Protein AF-A0A090VGA9-F1 (afdb_monomer_lite)

InterPro domains:
  IPR014721 Small ribosomal subunit protein uS5 domain 2-type fold, subgroup [G3DSA:3.30.230.10] (3-49)

Foldseek 3Di:
DDKDWDFDKDWPDCVPVVVVVDDTDIDGDPDTDMDDDDDDPDPDDDDDD

Sequence (49 aa):
MKEYFSNGKLLISGEYVVLDGAISLAVPTKYGQSLTVENINEAKIIWRS

Structure (mmCIF, N/CA/C/O backbone):
data_AF-A0A090VGA9-F1
#
_entr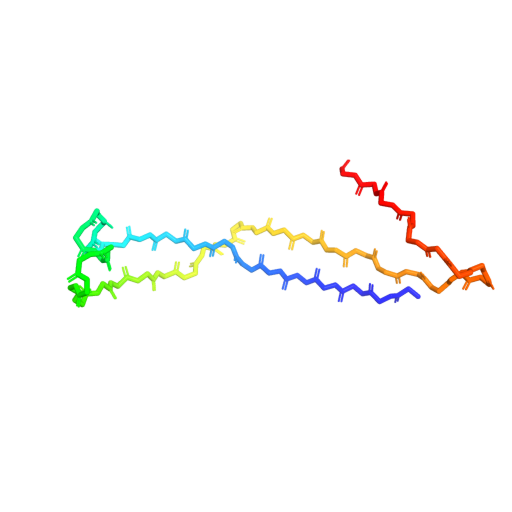y.id   AF-A0A090VGA9-F1
#
loop_
_atom_site.group_PDB
_atom_site.id
_atom_site.type_symbol
_atom_site.label_atom_id
_atom_site.label_alt_id
_atom_site.label_comp_id
_atom_site.label_asym_id
_atom_site.label_entity_id
_atom_site.label_seq_id
_atom_site.pdbx_PDB_ins_code
_atom_site.Cartn_x
_atom_site.Cartn_y
_atom_site.Cartn_z
_atom_site.occupancy
_atom_site.B_iso_or_equiv
_atom_site.auth_seq_id
_atom_site.auth_comp_id
_atom_site.auth_asym_id
_atom_site.auth_atom_id
_atom_site.pdbx_PDB_model_num
ATOM 1 N N . MET A 1 1 ? -7.601 -1.733 20.871 1.00 82.44 1 MET A N 1
ATOM 2 C CA . MET A 1 1 ? -7.006 -0.920 19.798 1.00 82.44 1 MET A CA 1
ATOM 3 C C . MET A 1 1 ? -6.236 -1.866 18.890 1.00 82.44 1 MET A C 1
ATOM 5 O O . MET A 1 1 ? -5.389 -2.594 19.391 1.00 82.44 1 MET A O 1
ATOM 9 N N . LYS A 1 2 ? -6.622 -1.977 17.617 1.00 92.75 2 LYS A N 1
ATOM 10 C CA . LYS A 1 2 ? -5.884 -2.756 16.611 1.00 92.75 2 LYS A CA 1
ATOM 11 C C . LYS A 1 2 ? -5.160 -1.784 15.694 1.00 92.75 2 LYS A C 1
ATOM 13 O O . LYS A 1 2 ? -5.771 -0.819 15.250 1.00 92.75 2 LYS A O 1
ATOM 18 N N . GLU A 1 3 ? -3.898 -2.056 15.411 1.00 96.38 3 GLU A N 1
ATOM 19 C CA . GLU A 1 3 ? -3.072 -1.231 14.536 1.00 96.38 3 GLU A CA 1
ATOM 20 C C . GLU A 1 3 ? -2.745 -1.996 13.259 1.00 96.38 3 GLU A C 1
ATOM 22 O O . GLU A 1 3 ? -2.440 -3.190 13.287 1.00 96.38 3 GLU A O 1
ATOM 27 N N . TYR A 1 4 ? -2.815 -1.292 12.139 1.00 97.44 4 TYR A N 1
ATOM 28 C CA . TYR A 1 4 ? -2.479 -1.796 10.819 1.00 97.44 4 TYR A CA 1
ATOM 29 C C . TYR A 1 4 ? -1.478 -0.843 10.186 1.00 97.44 4 TYR A C 1
ATOM 31 O O . TYR A 1 4 ? -1.671 0.368 10.228 1.00 97.44 4 TYR A O 1
ATOM 39 N N . PHE A 1 5 ? -0.432 -1.381 9.569 1.00 97.50 5 PHE A N 1
ATOM 40 C CA . PHE A 1 5 ? 0.511 -0.607 8.772 1.00 97.50 5 PHE A CA 1
ATOM 41 C C . PHE A 1 5 ? 0.557 -1.166 7.356 1.00 97.50 5 PHE A C 1
ATOM 43 O O . PHE A 1 5 ? 0.602 -2.383 7.162 1.00 97.50 5 PHE A O 1
ATOM 50 N N . SER A 1 6 ? 0.554 -0.278 6.368 1.00 97.50 6 SER A N 1
ATOM 51 C CA . SER A 1 6 ? 0.703 -0.634 4.963 1.00 97.50 6 SER A CA 1
ATOM 52 C C . SER A 1 6 ? 1.829 0.180 4.345 1.00 97.50 6 SER A C 1
ATOM 54 O O . SER A 1 6 ? 1.826 1.410 4.420 1.00 97.50 6 SER A O 1
ATOM 56 N N . ASN 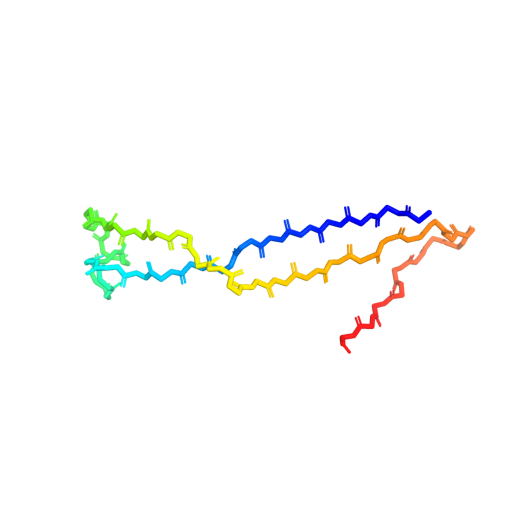A 1 7 ? 2.790 -0.509 3.729 1.00 98.38 7 ASN A N 1
ATOM 57 C CA . ASN A 1 7 ? 3.840 0.138 2.950 1.00 98.38 7 ASN A CA 1
ATOM 58 C C . ASN A 1 7 ? 3.223 0.878 1.757 1.00 98.38 7 ASN A C 1
ATOM 60 O O . ASN A 1 7 ? 2.294 0.380 1.119 1.00 98.38 7 ASN A O 1
ATOM 64 N N . GLY A 1 8 ? 3.792 2.029 1.399 1.00 97.94 8 GLY A N 1
ATOM 65 C CA . GLY A 1 8 ? 3.547 2.610 0.084 1.00 97.94 8 GLY A CA 1
ATOM 66 C C . GLY A 1 8 ? 4.107 1.717 -1.028 1.00 97.94 8 GLY A C 1
ATOM 67 O O . GLY A 1 8 ? 4.802 0.726 -0.779 1.00 97.94 8 GLY A O 1
ATOM 68 N N . LYS A 1 9 ? 3.821 2.075 -2.279 1.00 97.31 9 LYS A N 1
ATOM 69 C CA . LYS A 1 9 ? 4.390 1.405 -3.453 1.00 97.31 9 LYS A CA 1
ATOM 70 C C . LYS A 1 9 ? 5.024 2.426 -4.385 1.00 97.31 9 LYS A C 1
ATOM 72 O O . LYS A 1 9 ? 4.457 3.494 -4.604 1.00 97.31 9 LYS A O 1
ATOM 77 N N . LEU A 1 10 ? 6.165 2.066 -4.956 1.00 97.12 10 LEU A N 1
ATOM 78 C CA . LEU A 1 10 ? 6.824 2.804 -6.025 1.00 97.12 10 LEU A CA 1
ATOM 79 C C . LEU A 1 10 ? 6.798 1.953 -7.290 1.00 97.12 10 LEU A C 1
ATOM 81 O O . LEU A 1 10 ? 7.222 0.798 -7.270 1.00 97.12 10 LEU A O 1
ATOM 85 N N . LEU A 1 11 ? 6.290 2.518 -8.379 1.00 97.12 11 LEU A N 1
ATOM 86 C CA . LEU A 1 11 ? 6.260 1.865 -9.680 1.00 97.12 11 LEU A CA 1
ATOM 87 C C . LEU A 1 11 ? 7.623 2.064 -10.360 1.00 97.12 11 LEU A C 1
ATOM 89 O O . LEU A 1 11 ? 8.099 3.188 -10.456 1.00 97.12 11 LEU A O 1
ATOM 93 N N . ILE A 1 12 ? 8.272 0.972 -10.764 1.00 97.38 12 ILE A N 1
ATOM 94 C CA . ILE A 1 12 ? 9.602 0.966 -11.397 1.00 97.38 12 ILE A CA 1
ATOM 95 C C . ILE A 1 12 ? 9.484 0.886 -12.922 1.00 97.38 12 ILE A C 1
ATOM 97 O O . ILE A 1 12 ? 10.322 1.427 -13.639 1.00 97.38 12 ILE A O 1
ATOM 101 N N . SER A 1 13 ? 8.458 0.199 -13.431 1.00 97.62 13 SER A N 1
ATOM 102 C CA . SER A 1 13 ? 8.213 0.061 -14.867 1.00 97.62 13 SER A CA 1
ATOM 103 C C . SER A 1 13 ? 6.728 -0.084 -15.180 1.00 97.62 13 SER A C 1
ATOM 105 O O . SER A 1 13 ? 5.930 -0.458 -14.319 1.00 97.62 13 SER A O 1
ATOM 107 N N . GLY A 1 14 ? 6.376 0.174 -16.440 1.00 93.19 14 GLY A N 1
ATOM 108 C CA . GLY A 1 14 ? 5.020 -0.021 -16.940 1.00 93.19 14 GLY A CA 1
ATOM 109 C C . GLY A 1 14 ? 4.029 1.048 -16.483 1.00 93.19 14 GLY A C 1
ATOM 110 O O . GLY A 1 14 ? 2.853 0.740 -16.416 1.00 93.19 14 GLY A O 1
ATOM 111 N N . GLU A 1 15 ? 4.484 2.271 -16.175 1.00 93.50 15 GLU A N 1
ATOM 112 C CA . GLU A 1 15 ? 3.694 3.355 -15.564 1.00 93.50 15 GLU A CA 1
ATOM 113 C C . GLU A 1 15 ? 2.286 3.533 -16.134 1.00 93.50 15 GLU A C 1
ATOM 115 O O . GLU A 1 15 ? 1.331 2.979 -15.605 1.00 93.50 15 GLU A O 1
ATOM 120 N N . TYR A 1 16 ? 2.135 4.311 -17.202 1.00 94.69 16 TYR A N 1
ATOM 121 C CA . TYR A 1 16 ? 0.819 4.561 -17.787 1.00 94.69 16 TYR A CA 1
ATOM 122 C C . TYR A 1 16 ? 0.304 3.358 -18.579 1.00 94.69 16 TYR A C 1
ATOM 124 O O . TYR A 1 16 ? -0.897 3.115 -18.621 1.00 94.69 16 TYR A 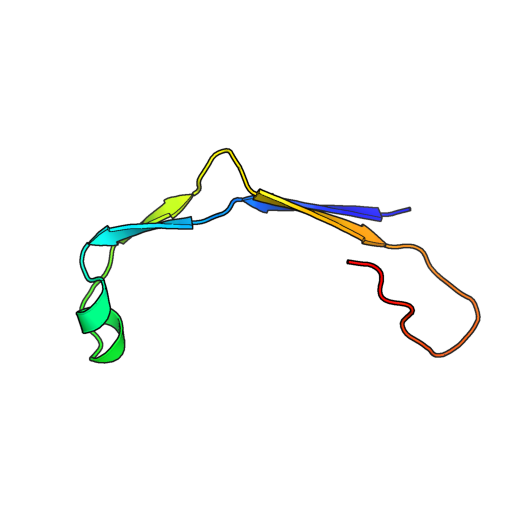O 1
ATOM 132 N N . VAL A 1 17 ? 1.211 2.559 -19.139 1.00 95.94 17 VAL A N 1
ATOM 133 C CA . VAL A 1 17 ? 0.872 1.401 -19.979 1.00 95.94 17 VAL A CA 1
ATOM 134 C C . VAL A 1 17 ? 0.289 0.220 -19.191 1.00 95.94 17 VAL A C 1
ATOM 136 O O . VAL A 1 17 ? -0.312 -0.665 -19.794 1.00 95.94 17 VAL A O 1
ATOM 139 N N . VAL A 1 18 ? 0.402 0.193 -17.853 1.00 96.62 18 VAL A N 1
ATOM 140 C CA . VAL A 1 18 ? -0.307 -0.800 -17.019 1.00 96.62 18 VAL A CA 1
ATOM 141 C C . VAL A 1 18 ? -1.823 -0.676 -17.168 1.00 96.62 18 VAL A C 1
ATOM 143 O O . VAL A 1 18 ? -2.532 -1.672 -17.045 1.00 96.62 18 VAL A O 1
ATOM 146 N N . LEU A 1 19 ? -2.324 0.528 -17.472 1.00 96.50 19 LEU A N 1
ATOM 147 C CA . LEU A 1 19 ? -3.747 0.764 -17.722 1.00 96.50 19 LEU A CA 1
ATOM 148 C C . LEU A 1 19 ? -4.229 0.034 -18.983 1.00 96.50 19 LEU A C 1
ATOM 150 O O . LEU A 1 19 ? -5.388 -0.366 -19.044 1.00 96.50 19 LEU A O 1
ATOM 154 N N . ASP A 1 20 ? -3.320 -0.214 -19.926 1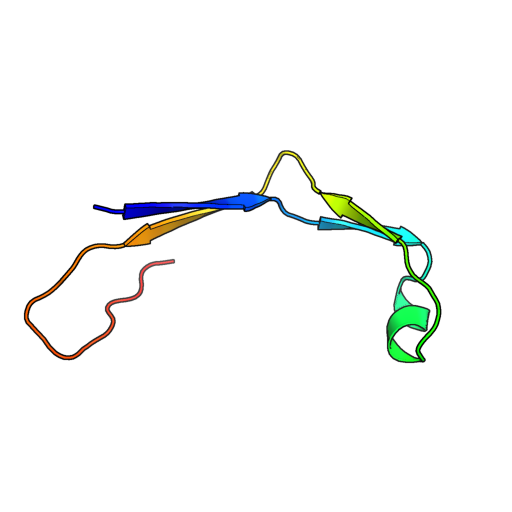.00 97.00 20 ASP A N 1
ATOM 155 C CA . ASP A 1 20 ? -3.570 -0.944 -21.170 1.00 97.00 20 ASP A CA 1
ATOM 156 C C . ASP A 1 20 ? -3.231 -2.446 -21.054 1.00 97.00 20 ASP A C 1
ATOM 158 O O . ASP A 1 20 ? -3.199 -3.168 -22.050 1.00 97.00 20 ASP A O 1
ATOM 162 N N . GLY A 1 21 ? -2.962 -2.941 -19.838 1.00 95.88 21 GLY A N 1
ATOM 163 C CA . GLY A 1 21 ? -2.682 -4.355 -19.566 1.00 95.88 21 GLY A CA 1
ATOM 164 C C . GLY A 1 21 ? -1.221 -4.776 -19.747 1.00 95.88 21 GLY A C 1
ATOM 165 O O . GLY A 1 21 ? -0.924 -5.973 -19.721 1.00 95.88 21 GLY A O 1
ATOM 166 N N . ALA A 1 22 ? -0.293 -3.829 -19.912 1.00 96.81 22 ALA A N 1
ATOM 167 C CA . ALA A 1 22 ? 1.131 -4.148 -19.941 1.00 96.81 22 ALA A CA 1
ATOM 168 C C . ALA A 1 22 ? 1.623 -4.684 -18.583 1.00 96.81 22 ALA A C 1
ATOM 170 O O . ALA A 1 22 ? 1.144 -4.292 -17.517 1.00 96.81 22 ALA A O 1
ATOM 171 N N . ILE A 1 23 ? 2.637 -5.553 -18.617 1.00 97.44 23 ILE A N 1
ATOM 172 C CA . ILE A 1 23 ? 3.312 -6.023 -17.401 1.00 97.44 23 ILE A CA 1
ATOM 173 C C . ILE A 1 23 ? 4.040 -4.840 -16.745 1.00 97.44 23 ILE A C 1
ATOM 175 O O . ILE A 1 23 ? 4.841 -4.161 -17.387 1.00 97.44 23 ILE A O 1
ATOM 179 N N . SER A 1 24 ? 3.792 -4.627 -15.451 1.00 97.38 24 SER A N 1
ATOM 180 C CA . SER A 1 24 ? 4.395 -3.556 -14.645 1.00 97.38 24 SER A CA 1
ATOM 181 C C . SER A 1 24 ? 5.068 -4.111 -13.390 1.00 97.38 24 SER A C 1
ATOM 183 O O . SER A 1 24 ? 4.595 -5.105 -12.832 1.00 97.38 24 SER A O 1
ATOM 185 N N . LEU A 1 25 ? 6.116 -3.446 -12.902 1.00 97.38 25 LEU A N 1
ATOM 186 C CA . LEU A 1 25 ? 6.797 -3.800 -11.655 1.00 97.38 25 LEU A CA 1
ATOM 187 C C . LEU A 1 25 ? 6.673 -2.664 -10.641 1.00 97.38 25 LEU A C 1
ATOM 189 O O . LEU A 1 25 ? 7.116 -1.550 -10.910 1.00 97.38 25 LEU A O 1
ATOM 193 N N . ALA A 1 26 ? 6.152 -2.962 -9.452 1.00 97.50 26 ALA A N 1
ATOM 194 C CA . ALA A 1 26 ? 6.163 -2.056 -8.308 1.00 97.50 26 ALA A CA 1
ATOM 195 C C . ALA A 1 26 ? 6.878 -2.697 -7.116 1.00 97.50 26 ALA A C 1
ATOM 197 O O . ALA A 1 26 ? 6.803 -3.909 -6.917 1.00 97.50 26 ALA A O 1
ATOM 198 N N . VAL A 1 27 ? 7.538 -1.873 -6.306 1.00 97.69 27 VAL A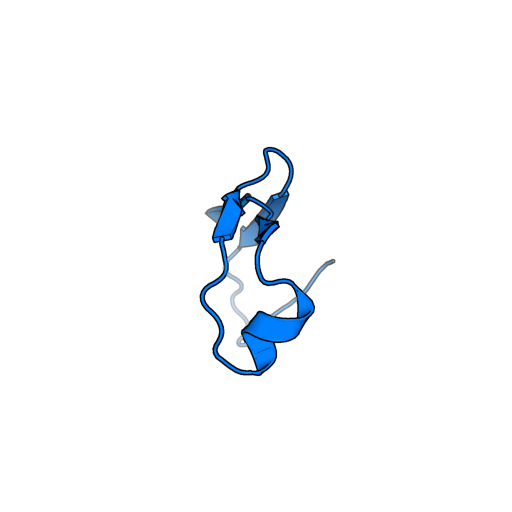 N 1
ATOM 199 C CA . VAL A 1 27 ? 8.230 -2.293 -5.081 1.00 97.69 27 VAL A CA 1
ATOM 200 C C . VAL A 1 27 ? 7.650 -1.573 -3.862 1.00 97.69 27 VAL A C 1
ATOM 202 O O . VAL A 1 27 ? 7.212 -0.424 -3.985 1.00 97.69 27 VAL A O 1
ATOM 205 N N . PRO A 1 28 ? 7.624 -2.211 -2.678 1.00 98.06 28 PRO A N 1
ATOM 206 C CA . PRO A 1 28 ? 7.178 -1.552 -1.458 1.00 98.06 28 PRO A CA 1
ATOM 207 C C . PRO A 1 28 ? 8.177 -0.471 -1.027 1.00 98.06 28 PRO A C 1
ATOM 209 O O . PRO A 1 28 ? 9.393 -0.662 -1.097 1.00 98.06 28 PRO A O 1
ATOM 212 N N . THR A 1 29 ? 7.672 0.659 -0.544 1.00 98.06 29 THR A N 1
ATOM 213 C CA . THR A 1 29 ? 8.487 1.729 0.046 1.00 98.06 29 THR A CA 1
ATOM 214 C C . THR A 1 29 ? 8.571 1.580 1.561 1.00 98.06 29 THR A C 1
ATOM 216 O O . THR A 1 29 ? 7.674 1.020 2.181 1.00 98.06 29 THR A O 1
ATOM 219 N N . LYS A 1 30 ? 9.627 2.125 2.184 1.00 97.00 30 LYS A N 1
ATOM 220 C CA . LYS A 1 30 ? 9.746 2.155 3.657 1.00 97.00 30 LYS A CA 1
ATOM 221 C C . LYS A 1 30 ? 8.676 3.028 4.314 1.00 97.00 30 LYS A C 1
ATOM 223 O O . LYS A 1 30 ? 8.195 2.705 5.392 1.00 97.00 30 LYS A O 1
ATOM 228 N N . TYR A 1 31 ? 8.341 4.151 3.680 1.00 97.56 31 TYR A N 1
ATOM 229 C CA . TYR A 1 31 ? 7.248 5.001 4.132 1.00 97.56 31 TYR A CA 1
ATOM 230 C C . TYR A 1 31 ? 5.914 4.421 3.677 1.00 97.56 31 TYR A C 1
ATOM 232 O O . TYR A 1 31 ? 5.809 3.835 2.597 1.00 97.56 31 TYR A O 1
ATOM 240 N N . GLY A 1 32 ? 4.910 4.587 4.523 1.00 96.81 32 GLY A N 1
ATOM 241 C CA . GLY A 1 32 ? 3.591 4.007 4.359 1.00 96.81 32 GLY A CA 1
ATOM 242 C C . GLY A 1 32 ? 2.573 4.734 5.221 1.00 96.81 32 GLY A C 1
ATOM 243 O O . GLY A 1 32 ? 2.817 5.855 5.670 1.00 96.81 32 GLY A O 1
ATOM 244 N N . GLN A 1 33 ? 1.438 4.090 5.450 1.00 97.44 33 GLN A N 1
ATOM 245 C CA . GLN A 1 33 ? 0.346 4.629 6.251 1.00 97.44 33 GLN A CA 1
ATOM 246 C C . GLN A 1 33 ? -0.009 3.666 7.379 1.00 97.44 33 GLN A C 1
ATOM 248 O O . GLN A 1 33 ? 0.031 2.445 7.204 1.00 97.44 33 GLN A O 1
ATOM 253 N N . SER A 1 34 ? -0.381 4.235 8.523 1.00 96.94 34 SER A N 1
ATOM 254 C CA . SER A 1 34 ? -0.888 3.497 9.678 1.00 96.94 34 SER A CA 1
ATOM 255 C C . SER A 1 34 ? -2.379 3.760 9.853 1.00 96.94 34 SER A C 1
ATOM 257 O O . SER A 1 34 ? -2.844 4.878 9.641 1.00 96.94 34 SER A O 1
ATOM 259 N N . LEU A 1 35 ? -3.120 2.741 10.274 1.00 96.94 35 LEU A N 1
ATOM 260 C CA . LEU A 1 35 ? -4.529 2.824 10.632 1.00 96.94 35 LEU A CA 1
ATOM 261 C C . LEU A 1 35 ? -4.732 2.202 12.010 1.00 96.94 35 LEU A C 1
ATOM 263 O O . LEU A 1 35 ? -4.443 1.023 12.220 1.00 96.94 35 LEU A O 1
ATOM 267 N N . THR A 1 36 ? -5.297 2.985 12.921 1.00 96.81 36 THR A N 1
ATOM 268 C CA . THR A 1 36 ? -5.695 2.520 14.248 1.00 96.81 36 THR A CA 1
ATOM 269 C C . THR A 1 36 ? -7.206 2.349 14.291 1.00 96.81 36 THR A C 1
ATOM 271 O O . THR A 1 36 ? -7.953 3.256 13.930 1.00 96.81 36 THR A O 1
ATOM 274 N N . VAL A 1 37 ? -7.660 1.175 14.728 1.00 96.75 37 VAL A N 1
ATOM 275 C CA . VAL A 1 37 ? -9.077 0.808 14.793 1.00 96.75 37 VAL A CA 1
ATOM 276 C C . VAL A 1 37 ? -9.479 0.506 16.231 1.00 96.75 37 VAL A C 1
ATOM 278 O O . VAL A 1 37 ? -8.847 -0.287 16.943 1.00 96.75 37 VAL A O 1
ATOM 281 N N . GLU A 1 38 ? -10.584 1.116 16.638 1.00 96.25 38 GLU A N 1
ATOM 282 C CA . GLU A 1 38 ? -11.224 0.925 17.932 1.00 96.25 38 GLU A CA 1
ATOM 283 C C . GLU A 1 38 ? -12.690 0.550 17.733 1.00 96.25 38 GLU A C 1
ATOM 285 O O . GLU A 1 38 ? -13.365 1.082 16.853 1.00 96.25 38 GLU A O 1
ATOM 290 N N . ASN A 1 39 ? -13.175 -0.389 18.547 1.00 95.38 39 ASN A N 1
ATOM 291 C CA . ASN A 1 39 ? -14.588 -0.738 18.542 1.00 95.38 39 ASN A CA 1
ATOM 292 C C . ASN A 1 39 ? -15.376 0.361 19.249 1.00 95.38 39 ASN A C 1
ATOM 294 O O . ASN A 1 39 ? -14.987 0.810 20.328 1.00 95.38 39 ASN A O 1
ATOM 298 N N . ILE A 1 40 ? -16.510 0.723 18.665 1.00 96.56 40 ILE A N 1
ATOM 299 C CA . ILE A 1 40 ? -17.499 1.610 19.270 1.00 96.56 40 ILE A CA 1
ATOM 300 C C . ILE A 1 40 ? -18.827 0.860 19.393 1.00 96.56 40 ILE A C 1
ATOM 302 O O . ILE A 1 40 ? -19.043 -0.143 18.713 1.00 96.56 40 ILE A O 1
ATOM 306 N N . ASN A 1 41 ? -19.707 1.325 20.276 1.00 97.06 41 ASN A N 1
ATOM 307 C CA . ASN A 1 41 ? -20.981 0.649 20.537 1.00 97.06 41 ASN A CA 1
ATOM 308 C C . ASN A 1 41 ? -22.062 1.032 19.518 1.00 97.06 41 ASN A C 1
ATOM 310 O O . ASN A 1 41 ? -23.075 0.348 19.389 1.00 97.06 41 ASN A O 1
ATOM 314 N N . GLU A 1 42 ? -21.875 2.138 18.807 1.00 97.38 42 GLU A N 1
ATOM 315 C CA . GLU A 1 42 ? -22.808 2.617 17.801 1.00 97.38 42 GLU A CA 1
ATOM 316 C C . GLU A 1 42 ? -22.551 1.972 16.434 1.00 97.38 42 GLU A C 1
ATOM 318 O O . GLU A 1 42 ? -21.411 1.760 16.026 1.00 97.38 42 GLU A O 1
ATOM 323 N N . ALA A 1 43 ? -23.614 1.752 15.662 1.00 96.81 43 ALA A N 1
ATOM 324 C CA . A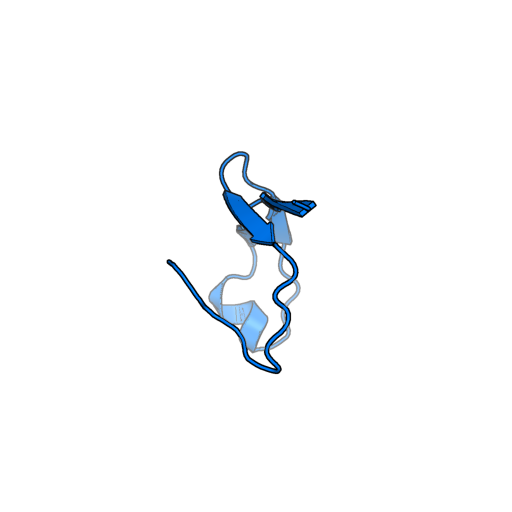LA A 1 43 ? -23.529 1.256 14.289 1.00 96.81 43 ALA A CA 1
ATOM 325 C C . ALA A 1 43 ? -23.104 2.363 13.299 1.00 96.81 43 ALA A C 1
ATOM 327 O O . ALA A 1 43 ? -23.853 2.729 12.395 1.00 96.81 43 ALA A O 1
ATOM 328 N N . LYS A 1 44 ? -21.914 2.942 13.495 1.00 96.56 44 LYS A N 1
ATOM 329 C CA . LYS A 1 44 ? -21.335 3.985 12.632 1.00 96.56 44 LYS A CA 1
ATOM 330 C C . LYS A 1 44 ? -19.830 3.788 12.457 1.00 96.56 44 LYS A C 1
ATOM 332 O O . LYS A 1 44 ? -19.189 3.082 13.226 1.00 96.56 44 LYS A O 1
ATOM 337 N N . ILE A 1 45 ? -19.259 4.464 11.465 1.00 96.56 45 ILE A N 1
ATOM 338 C CA . ILE A 1 45 ? -17.809 4.598 11.297 1.00 96.56 45 ILE A CA 1
ATOM 339 C C . ILE A 1 45 ? -17.457 6.056 11.581 1.00 96.56 45 ILE A C 1
ATOM 341 O O . ILE A 1 45 ? -17.965 6.956 10.915 1.00 96.56 45 ILE A O 1
ATOM 345 N N . ILE A 1 46 ? -16.601 6.295 12.576 1.00 96.31 46 ILE A N 1
ATOM 346 C CA . ILE A 1 46 ? -16.016 7.617 12.818 1.00 96.31 46 ILE A CA 1
ATOM 347 C C . ILE A 1 46 ? -14.642 7.629 12.155 1.00 96.31 46 ILE A C 1
ATOM 349 O O . ILE A 1 46 ? -13.727 6.953 12.618 1.00 96.31 46 ILE A O 1
ATOM 353 N N . TRP A 1 47 ? -14.502 8.393 11.073 1.00 96.25 47 TRP A N 1
ATOM 354 C CA . TRP A 1 47 ? -13.238 8.533 10.357 1.00 96.25 47 TRP A CA 1
ATOM 355 C C . TRP A 1 47 ? -12.470 9.772 10.820 1.00 96.25 47 TRP A C 1
ATOM 357 O O . TRP A 1 47 ? -13.050 10.848 10.975 1.00 96.25 47 TRP A O 1
ATOM 367 N N . ARG A 1 48 ? -11.158 9.624 11.015 1.00 92.56 48 ARG A N 1
ATOM 368 C CA . ARG A 1 48 ? -10.215 10.722 11.251 1.00 92.56 48 ARG A CA 1
ATOM 369 C C . ARG A 1 48 ? -9.018 10.524 10.325 1.00 92.56 48 ARG A C 1
ATOM 371 O O . ARG A 1 48 ? -8.449 9.437 10.314 1.00 92.56 48 ARG A O 1
ATOM 378 N N . SER A 1 49 ? -8.707 11.555 9.542 1.00 86.44 49 SER A N 1
ATOM 379 C CA . SER A 1 49 ? -7.584 11.607 8.594 1.00 86.44 49 SER A CA 1
ATOM 380 C C . SER A 1 49 ? -6.353 12.241 9.215 1.00 86.44 49 SER A C 1
ATOM 382 O O . SER A 1 49 ? -6.552 13.289 9.874 1.00 86.44 49 SER A O 1
#

Radius of gyration: 16.74 Å; chains: 1; bounding box: 33×18×42 Å

Secondary structure (DSSP, 8-state):
-EEEEEEEEEEEE-TGGGGGT---EEEEEEEEEEEEE---SSSS-----

Organism: NCBI:txid221126

pLDDT: mean 96.14, std 2.76, range [82.44, 98.38]